Protein AF-A0A8T7AG70-F1 (afdb_monomer)

Secondary structure (DSSP, 8-state):
-EEE-TTSS-EEEPPTTB----TT--HHHHTTT--TTSTTHHHHHHHHHHHHH--S-HHHHHHHHHHHHHHTT--HHHHHHHHHHHHHH-HHHHHHHHHHHHHT---B--GGGSS---TT--HHHHHHHHHHTT-------S--GGGGGGSHHHHHHHHHHHHHHHHTTS-GGG--

Sequence (176 aa):
MRYDIFDSNESVVVPVGFVTDFASAPQALWSFGLSPHGRYSRAAVIHDFLYWAQICTREQADNIMLLAMMESGVNSKEQFLFYRGVDFGGNPSWKENKDDRAKGLPRVVPVQYRYNIPHNATWDEWEQVLVRNNVKDPIFPTTAGYCRLGTDEYVAQKMKDMEEECKMGLNPSFCL

Radius of gyration: 17.27 Å; Cα contacts (8 Å, |Δi|>4): 200; chains: 1; bounding box: 43×30×45 Å

Solvent-accessible surface area (backbone atoms only — not comparable to full-atom values): 10014 Å² total; per-residue (Å²): 83,80,45,68,50,86,88,70,88,33,64,52,72,48,63,79,48,53,68,64,84,60,54,75,65,52,74,73,46,46,78,73,71,55,52,87,83,43,61,44,40,66,18,31,47,53,29,44,45,37,44,51,60,53,32,45,56,70,63,24,29,52,40,44,25,48,53,39,21,54,77,44,58,43,52,62,69,60,49,49,54,51,46,52,44,44,71,76,59,34,64,63,59,42,50,49,32,49,52,40,47,73,72,49,57,49,52,42,49,53,78,94,66,68,82,79,64,61,95,83,60,49,68,73,61,48,43,52,52,39,47,74,69,68,44,62,53,78,91,69,58,79,58,56,80,54,42,67,58,13,35,71,70,44,46,57,49,51,55,51,52,36,47,50,32,22,77,71,61,77,36,64,80,49,59,111

Mean predicted aligned error: 5.31 Å

Nearest PDB structures (foldseek):
  3rqf-assembly1_D  TM=2.937E-01  e=4.996E+00  Homo sapiens
  5gou-assembly1_G  TM=2.042E-01  e=9.812E+00  Homo sapiens

Foldseek 3Di:
DWDDQPPPNDIDDDDAQQDAPLDFPPVVVVVVVDDCPDLLVVLSSQLRRCLLLVQADLLLSLQSSLSSCLVSLPDPVVSVSSSVRCVVPVVVSSVVSVVCVVVQQARGDDPVLPPPAPPPDDPVNSSVVCVVVVHGYDDDDNYGPSSVCSDPVNSVVVLVVLVVCCVVVVDVSSVD

Structure (mmCIF, N/CA/C/O backbone):
data_AF-A0A8T7AG70-F1
#
_entry.id   AF-A0A8T7AG70-F1
#
loop_
_atom_site.group_PDB
_atom_site.id
_atom_site.type_symbol
_atom_site.label_atom_id
_atom_site.label_alt_id
_atom_site.label_comp_id
_atom_site.label_asym_id
_atom_site.label_entity_id
_atom_site.label_seq_id
_atom_site.pdbx_PDB_ins_code
_atom_site.Cartn_x
_atom_site.Cartn_y
_atom_site.Cartn_z
_atom_site.occupancy
_atom_site.B_iso_or_equiv
_atom_site.auth_seq_id
_atom_site.auth_comp_id
_atom_site.auth_asym_id
_atom_site.auth_atom_id
_atom_site.pdbx_PDB_model_num
ATOM 1 N N . MET A 1 1 ? -5.477 -7.742 -7.817 1.00 90.38 1 MET A N 1
ATOM 2 C CA . MET A 1 1 ? -6.259 -8.064 -6.604 1.00 90.38 1 MET A CA 1
ATOM 3 C C . MET A 1 1 ? -7.283 -6.960 -6.398 1.00 90.38 1 MET A C 1
ATOM 5 O O . MET A 1 1 ? -6.899 -5.806 -6.519 1.00 90.38 1 MET A O 1
ATOM 9 N N . ARG A 1 2 ? -8.555 -7.285 -6.142 1.00 94.62 2 ARG A N 1
ATOM 10 C CA . ARG A 1 2 ? -9.587 -6.298 -5.783 1.00 94.62 2 ARG A CA 1
ATOM 11 C C . ARG A 1 2 ? -9.824 -6.351 -4.275 1.00 94.62 2 ARG A C 1
ATOM 13 O O . ARG A 1 2 ? -9.875 -7.447 -3.720 1.00 94.62 2 ARG A O 1
ATOM 20 N N . TYR A 1 3 ? -9.944 -5.186 -3.655 1.00 94.56 3 TYR A N 1
ATOM 21 C CA . TYR A 1 3 ? -10.317 -5.007 -2.258 1.00 94.56 3 TYR A CA 1
ATOM 22 C C . TYR A 1 3 ? -11.466 -4.007 -2.193 1.00 94.56 3 TYR A C 1
ATOM 24 O O . TYR A 1 3 ? -11.280 -2.842 -2.537 1.00 94.56 3 TYR A O 1
ATOM 32 N N . ASP A 1 4 ? -12.645 -4.488 -1.822 1.00 96.19 4 ASP A N 1
ATOM 33 C CA . ASP A 1 4 ? -13.813 -3.659 -1.542 1.00 96.19 4 ASP A CA 1
ATOM 34 C C . ASP A 1 4 ? -13.715 -3.181 -0.090 1.00 96.19 4 ASP A C 1
ATOM 36 O O . ASP A 1 4 ? -13.453 -4.002 0.786 1.00 96.19 4 ASP A O 1
ATOM 40 N N . ILE A 1 5 ? -13.850 -1.873 0.146 1.00 95.12 5 ILE A N 1
ATOM 41 C CA . ILE A 1 5 ? -13.675 -1.286 1.483 1.00 95.12 5 ILE A CA 1
ATOM 42 C C . ILE A 1 5 ? -15.019 -1.329 2.205 1.00 95.12 5 ILE A C 1
ATOM 44 O O . ILE A 1 5 ? -15.901 -0.515 1.900 1.00 95.12 5 ILE A O 1
ATOM 48 N N . PHE A 1 6 ? -15.173 -2.242 3.162 1.00 90.38 6 PHE A N 1
ATOM 49 C CA . PHE A 1 6 ? -16.419 -2.459 3.898 1.00 90.38 6 PHE A CA 1
ATOM 50 C C . PHE A 1 6 ? -17.648 -2.467 2.961 1.00 90.38 6 PHE A C 1
ATOM 52 O O . PHE A 1 6 ? -17.680 -3.131 1.925 1.00 90.38 6 PHE A O 1
ATOM 59 N N . ASP A 1 7 ? -18.671 -1.693 3.311 1.00 90.06 7 ASP A N 1
ATOM 60 C CA . ASP A 1 7 ? -19.931 -1.496 2.605 1.00 90.06 7 ASP A CA 1
ATOM 61 C C . ASP A 1 7 ? -19.960 -0.195 1.775 1.00 90.06 7 ASP A C 1
ATOM 63 O O . ASP A 1 7 ? -21.007 0.227 1.289 1.00 90.06 7 ASP A O 1
ATOM 67 N N . SER A 1 8 ? -18.804 0.446 1.568 1.00 90.56 8 SER A N 1
ATOM 68 C CA . SER A 1 8 ? -18.698 1.798 0.990 1.00 90.56 8 SER A CA 1
ATOM 69 C C . SER A 1 8 ? -18.946 1.901 -0.524 1.00 90.56 8 SER A C 1
ATOM 71 O O . SER A 1 8 ? -18.947 3.009 -1.067 1.00 90.56 8 SER A O 1
ATOM 73 N N . ASN A 1 9 ? -19.134 0.768 -1.212 1.00 93.44 9 ASN A N 1
ATOM 74 C CA . ASN A 1 9 ? -19.178 0.644 -2.677 1.00 93.44 9 ASN A CA 1
ATOM 75 C C . ASN A 1 9 ? -17.918 1.180 -3.400 1.00 93.44 9 ASN A C 1
ATOM 77 O O . ASN A 1 9 ? -17.924 1.379 -4.615 1.00 93.44 9 ASN A O 1
ATOM 81 N N . GLU A 1 10 ? -16.827 1.404 -2.668 1.00 97.06 10 GLU A N 1
ATOM 82 C CA . GLU A 1 10 ? -15.525 1.788 -3.202 1.00 97.06 10 GLU A CA 1
ATOM 83 C C . GLU A 1 10 ? -14.576 0.589 -3.167 1.00 97.06 10 GLU A C 1
ATOM 85 O O . GLU A 1 10 ? -14.651 -0.266 -2.281 1.00 97.06 10 GLU A O 1
ATOM 90 N N . SER A 1 11 ? -13.646 0.531 -4.122 1.00 96.94 11 SER A N 1
ATOM 91 C CA . SER A 1 11 ? -12.684 -0.569 -4.185 1.00 96.94 11 SER A CA 1
ATOM 92 C C . SER A 1 11 ? -11.306 -0.118 -4.648 1.00 96.94 11 SER A C 1
ATOM 94 O O . SER A 1 11 ? -11.185 0.685 -5.577 1.00 96.94 11 SER A O 1
ATOM 96 N N . VAL A 1 12 ? -10.266 -0.684 -4.037 1.00 97.19 12 VAL A N 1
ATOM 97 C CA . VAL A 1 12 ? -8.888 -0.584 -4.518 1.00 97.19 12 VAL A CA 1
ATOM 98 C C . VAL A 1 12 ? -8.608 -1.773 -5.432 1.00 97.19 12 VAL A C 1
ATOM 100 O O . VAL A 1 12 ? -8.783 -2.935 -5.053 1.00 97.19 12 VAL A O 1
ATOM 103 N N . VAL A 1 13 ? -8.148 -1.491 -6.652 1.00 96.69 13 VAL A N 1
ATOM 104 C CA . VAL A 1 13 ? -7.781 -2.518 -7.632 1.00 96.69 13 VAL A CA 1
ATOM 105 C C . VAL A 1 13 ? -6.278 -2.478 -7.866 1.00 96.69 13 VAL A C 1
ATOM 107 O O . VAL A 1 13 ? -5.769 -1.641 -8.605 1.00 96.69 13 VAL A O 1
ATOM 110 N N . VAL A 1 14 ? -5.572 -3.431 -7.263 1.00 96.19 14 VAL A N 1
ATOM 111 C CA . VAL A 1 14 ? -4.138 -3.636 -7.481 1.00 96.19 14 VAL A CA 1
ATOM 112 C C . VAL A 1 14 ? -3.936 -4.364 -8.818 1.00 96.19 14 VAL A C 1
ATOM 114 O O . VAL A 1 14 ? -4.492 -5.464 -8.989 1.00 96.19 14 VAL A O 1
ATOM 117 N N . PRO A 1 15 ? -3.153 -3.813 -9.766 1.00 96.50 15 PRO A N 1
ATOM 118 C CA . PRO A 1 15 ? -2.892 -4.444 -11.056 1.00 96.50 15 PRO A CA 1
ATOM 119 C C . PRO A 1 15 ? -2.296 -5.845 -10.914 1.00 96.50 15 PRO A C 1
ATOM 121 O O . PRO A 1 15 ? -1.454 -6.109 -10.056 1.00 96.50 15 PRO A O 1
ATOM 124 N N . VAL A 1 16 ? -2.698 -6.769 -11.788 1.00 93.94 16 VAL A N 1
ATOM 125 C CA . VAL A 1 16 ? -2.035 -8.078 -11.857 1.00 93.94 16 VAL A CA 1
ATOM 126 C C . VAL A 1 16 ? -0.598 -7.876 -12.332 1.00 93.94 16 VAL A C 1
ATOM 128 O O . VAL A 1 16 ? -0.374 -7.201 -13.335 1.00 93.94 16 VAL A O 1
ATOM 131 N N . GLY A 1 17 ? 0.356 -8.502 -11.641 1.00 93.50 17 GLY A N 1
ATOM 132 C CA . GLY A 1 17 ? 1.786 -8.333 -11.900 1.00 93.50 17 GLY A CA 1
ATOM 133 C C . GLY A 1 17 ? 2.414 -7.149 -11.167 1.00 93.50 17 GLY A C 1
ATOM 134 O O . GLY A 1 17 ? 3.599 -6.915 -11.369 1.00 93.50 17 GLY A O 1
ATOM 135 N N . PHE A 1 18 ? 1.654 -6.422 -10.338 1.00 95.00 18 PHE A N 1
ATOM 136 C CA . PHE A 1 18 ? 2.230 -5.470 -9.392 1.00 95.00 18 PHE A CA 1
ATOM 137 C C . PHE A 1 18 ? 3.208 -6.189 -8.457 1.00 95.00 18 PHE A C 1
ATOM 139 O O . PHE A 1 18 ? 2.861 -7.208 -7.853 1.00 95.00 18 PHE A O 1
ATOM 146 N N . VAL A 1 19 ? 4.424 -5.664 -8.374 1.00 91.38 19 VAL A N 1
ATOM 147 C CA . VAL A 1 19 ? 5.480 -6.179 -7.513 1.00 91.38 19 VAL A CA 1
ATOM 148 C C . VAL A 1 19 ? 5.373 -5.490 -6.169 1.00 91.38 19 VAL A C 1
ATOM 150 O O . VAL A 1 19 ? 5.571 -4.288 -6.033 1.00 91.38 19 VAL A O 1
ATOM 153 N N . THR A 1 20 ? 5.029 -6.289 -5.179 1.00 87.06 20 THR A N 1
ATOM 154 C CA . THR A 1 20 ? 5.019 -5.922 -3.771 1.00 87.06 20 THR A CA 1
ATOM 155 C C . THR A 1 20 ? 6.325 -6.419 -3.167 1.00 87.06 20 THR A C 1
ATOM 157 O O . THR A 1 20 ? 6.781 -7.525 -3.462 1.00 87.06 20 THR A O 1
ATOM 160 N N . ASP A 1 21 ? 6.943 -5.595 -2.342 1.00 73.00 21 ASP A N 1
ATOM 161 C CA . ASP A 1 21 ? 8.012 -5.993 -1.430 1.00 73.00 21 ASP A CA 1
ATOM 162 C C . ASP A 1 21 ? 7.439 -6.546 -0.111 1.00 73.00 21 ASP A C 1
ATOM 164 O O . ASP A 1 21 ? 8.195 -6.862 0.806 1.00 73.00 21 ASP A O 1
ATOM 168 N N . PHE A 1 22 ? 6.104 -6.703 -0.041 1.00 62.41 22 PHE A N 1
ATOM 169 C CA . PHE A 1 22 ? 5.314 -6.921 1.172 1.00 62.41 22 PHE A CA 1
ATOM 170 C C . PHE A 1 22 ? 5.729 -5.925 2.248 1.00 62.41 22 PHE A C 1
ATOM 172 O O . PHE A 1 22 ? 6.052 -6.322 3.374 1.00 62.41 22 PHE A O 1
ATOM 179 N N . ALA A 1 23 ? 5.786 -4.657 1.824 1.00 48.28 23 ALA A N 1
ATOM 180 C CA . ALA A 1 23 ? 6.615 -3.617 2.391 1.00 48.28 23 ALA A CA 1
ATOM 181 C C . ALA A 1 23 ? 6.595 -3.624 3.914 1.00 48.28 23 ALA A C 1
ATOM 183 O O . ALA A 1 23 ? 5.555 -3.741 4.561 1.00 48.28 23 ALA A O 1
ATOM 184 N N . SER A 1 24 ? 7.762 -3.372 4.493 1.00 47.94 24 SER A N 1
ATOM 185 C CA . SER A 1 24 ? 7.802 -2.541 5.694 1.00 47.94 24 SER A CA 1
ATOM 186 C C . SER A 1 24 ? 7.007 -3.039 6.904 1.00 47.94 24 SER A C 1
ATOM 188 O O . SER A 1 24 ? 6.649 -2.235 7.759 1.00 47.94 24 SER A O 1
ATOM 190 N N . ALA A 1 25 ? 6.805 -4.347 7.080 1.00 49.25 25 ALA A N 1
ATOM 191 C CA . ALA A 1 25 ? 6.942 -4.860 8.435 1.00 49.25 25 ALA A CA 1
ATOM 192 C C . ALA A 1 25 ? 8.412 -4.590 8.782 1.00 49.25 25 ALA A C 1
ATOM 194 O O . ALA A 1 25 ? 9.275 -5.164 8.109 1.00 49.25 25 ALA A O 1
ATOM 195 N N . PRO A 1 26 ? 8.756 -3.724 9.759 1.00 50.16 26 PRO A N 1
ATOM 196 C CA . PRO A 1 26 ? 10.113 -3.715 10.282 1.00 50.16 26 PRO A CA 1
ATOM 197 C C . PRO A 1 26 ? 10.521 -5.177 10.469 1.00 50.16 26 PRO A C 1
ATOM 199 O O . PRO A 1 26 ? 9.738 -5.933 11.036 1.00 50.16 26 PRO A O 1
ATOM 202 N N . GLN A 1 27 ? 11.695 -5.621 10.018 1.00 52.62 27 GLN A N 1
ATOM 203 C CA . GLN A 1 27 ? 12.158 -6.981 10.349 1.00 52.62 27 GLN A CA 1
ATOM 204 C C . GLN A 1 27 ? 12.077 -7.241 11.868 1.00 52.62 27 GLN A C 1
ATOM 206 O O . GLN A 1 27 ? 11.880 -8.369 12.309 1.00 52.62 27 GLN A O 1
ATOM 211 N N . ALA A 1 28 ? 12.125 -6.173 12.674 1.00 46.81 28 ALA A N 1
ATOM 212 C CA . ALA A 1 28 ? 11.808 -6.191 14.095 1.00 46.81 28 ALA A CA 1
ATOM 213 C C . ALA A 1 28 ? 10.397 -6.733 14.427 1.00 46.81 28 ALA A C 1
ATOM 215 O O . ALA A 1 28 ? 10.248 -7.435 15.419 1.00 46.81 28 ALA A O 1
ATOM 216 N N . LEU A 1 29 ? 9.369 -6.488 13.613 1.00 51.66 29 LEU A N 1
ATOM 217 C CA . LEU A 1 29 ? 8.028 -7.061 13.770 1.00 51.66 29 LEU A CA 1
ATOM 218 C C . LEU A 1 29 ? 7.970 -8.571 13.483 1.00 51.66 29 LEU A C 1
ATOM 220 O O . LEU A 1 29 ? 7.143 -9.254 14.086 1.00 51.66 29 LEU A O 1
ATOM 224 N N . TRP A 1 30 ? 8.890 -9.133 12.687 1.00 56.59 30 TRP A N 1
ATOM 225 C CA . TRP A 1 30 ? 8.993 -10.596 12.528 1.00 56.59 30 TRP A CA 1
ATOM 226 C C . TRP A 1 30 ? 9.345 -11.285 13.854 1.00 56.59 30 TRP A C 1
ATOM 228 O O . TRP A 1 30 ? 8.883 -12.395 14.113 1.00 56.59 30 TRP A O 1
ATOM 238 N N . SER A 1 31 ? 10.084 -10.600 14.740 1.00 45.56 31 SER A N 1
ATOM 239 C CA . SER A 1 31 ? 10.406 -11.107 16.083 1.00 45.56 31 SER A CA 1
ATOM 240 C C . SER A 1 31 ? 9.194 -11.200 17.024 1.00 45.56 31 SER A C 1
ATOM 242 O O . SER A 1 31 ? 9.266 -11.887 18.040 1.00 45.56 31 SER A O 1
ATOM 244 N N . PHE A 1 32 ? 8.059 -10.590 16.657 1.00 50.81 32 PHE A N 1
ATOM 245 C CA . PHE A 1 32 ? 6.782 -10.685 17.375 1.00 50.81 32 PHE A CA 1
ATOM 246 C C . PHE A 1 32 ? 5.817 -11.727 16.774 1.00 50.81 32 PHE A C 1
ATOM 248 O O . PHE A 1 32 ? 4.656 -11.783 17.171 1.00 50.81 32 PHE A O 1
ATOM 255 N N . GLY A 1 33 ? 6.275 -12.573 15.840 1.00 48.25 33 GLY A N 1
ATOM 256 C CA . GLY A 1 33 ? 5.464 -13.650 15.250 1.00 48.25 33 GLY A CA 1
ATOM 257 C C . GLY A 1 33 ? 4.609 -13.231 14.049 1.00 48.25 33 GLY A C 1
ATOM 258 O O . GLY A 1 33 ? 3.808 -14.026 13.555 1.00 48.25 33 GLY A O 1
ATOM 259 N N . LEU A 1 34 ? 4.801 -12.011 13.543 1.00 55.78 34 LEU A N 1
ATOM 260 C CA . LEU A 1 34 ? 4.139 -11.495 12.347 1.00 55.78 34 LEU A CA 1
ATOM 261 C C . LEU A 1 34 ? 4.807 -12.071 11.090 1.00 55.78 34 LEU A C 1
ATOM 263 O O . LEU A 1 34 ? 5.773 -11.523 10.564 1.00 55.78 34 LEU A O 1
ATOM 267 N N . SER A 1 35 ? 4.318 -13.233 10.654 1.00 53.16 35 SER A N 1
ATOM 268 C CA . SER A 1 35 ? 4.752 -13.894 9.419 1.00 53.16 35 SER A CA 1
ATOM 269 C C . SER A 1 35 ? 4.233 -13.152 8.178 1.00 53.16 35 SER A C 1
ATOM 271 O O . SER A 1 35 ? 3.056 -12.782 8.173 1.00 53.16 35 SER A O 1
ATOM 273 N N . PRO A 1 36 ? 5.017 -13.043 7.083 1.00 52.12 36 PRO A N 1
ATOM 274 C CA . PRO A 1 36 ? 4.591 -12.438 5.809 1.00 52.12 36 PRO A CA 1
ATOM 275 C C . PRO A 1 36 ? 3.343 -13.083 5.172 1.00 52.12 36 PRO A C 1
ATOM 277 O O . PRO A 1 36 ? 2.768 -12.538 4.234 1.00 52.12 36 PRO A O 1
ATOM 280 N N . HIS A 1 37 ? 2.883 -14.222 5.697 1.00 58.09 37 HIS A N 1
ATOM 281 C CA . HIS A 1 37 ? 1.657 -14.910 5.280 1.00 58.09 37 HIS A CA 1
ATOM 282 C C . HIS A 1 37 ? 0.477 -14.721 6.251 1.00 58.09 37 HIS A C 1
ATOM 284 O O . HIS A 1 37 ? -0.496 -15.473 6.205 1.00 58.09 37 HIS A O 1
ATOM 290 N N . GLY A 1 38 ? 0.555 -13.738 7.150 1.00 68.38 38 GLY A N 1
ATOM 291 C CA . GLY A 1 38 ? -0.508 -13.416 8.096 1.00 68.38 38 GLY A CA 1
ATOM 292 C C . GLY A 1 38 ? -1.751 -12.804 7.441 1.00 68.38 38 GLY A C 1
ATOM 293 O O . GLY A 1 38 ? -1.770 -12.452 6.257 1.00 68.38 38 GLY A O 1
ATOM 294 N N . ARG A 1 39 ? -2.800 -12.615 8.252 1.00 80.62 39 ARG A N 1
ATOM 295 C CA . ARG A 1 39 ? -4.067 -11.977 7.842 1.00 80.62 39 ARG A CA 1
ATOM 296 C C . ARG A 1 39 ? -3.876 -10.559 7.278 1.00 80.62 39 ARG A C 1
ATOM 298 O O . ARG A 1 39 ? -4.695 -10.107 6.490 1.00 80.62 39 ARG A O 1
ATOM 305 N N . TYR A 1 40 ? -2.769 -9.896 7.614 1.00 82.81 40 TYR A N 1
ATOM 306 C CA . TYR A 1 40 ? -2.415 -8.559 7.131 1.00 82.81 40 TYR A CA 1
ATOM 307 C C . TYR A 1 40 ? -1.822 -8.533 5.711 1.00 82.81 40 TYR A C 1
ATOM 309 O O . TYR A 1 40 ? -1.701 -7.459 5.130 1.00 82.81 40 TYR A O 1
ATOM 317 N N . SER A 1 41 ? -1.450 -9.679 5.127 1.00 84.81 41 SER A N 1
ATOM 318 C CA . SER A 1 41 ? -0.769 -9.737 3.818 1.00 84.81 41 SER A CA 1
ATOM 319 C C . SER A 1 41 ? -1.543 -9.020 2.708 1.00 84.81 41 SER A C 1
ATOM 321 O O . SER A 1 41 ? -0.957 -8.300 1.904 1.00 84.81 41 SER A O 1
ATOM 323 N N . ARG A 1 42 ? -2.877 -9.141 2.702 1.00 88.19 42 ARG A N 1
ATOM 324 C CA . ARG A 1 42 ? -3.745 -8.393 1.783 1.00 88.19 42 ARG A CA 1
ATOM 325 C C . ARG A 1 42 ? -3.611 -6.879 1.984 1.00 88.19 42 ARG A C 1
ATOM 327 O O . ARG A 1 42 ? -3.486 -6.162 0.996 1.00 88.19 42 ARG A O 1
ATOM 334 N N . ALA A 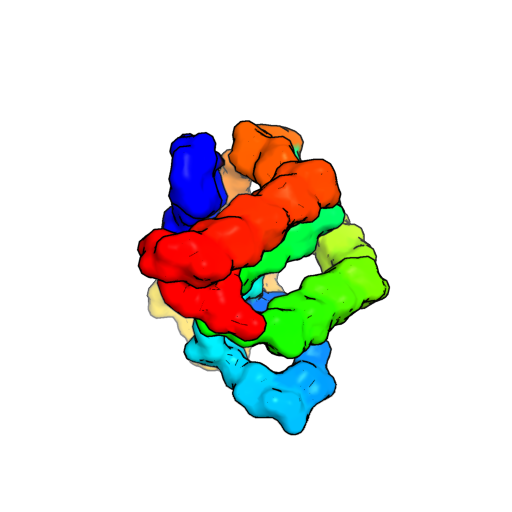1 43 ? -3.629 -6.416 3.235 1.00 91.81 43 ALA A N 1
ATOM 335 C CA . ALA A 1 43 ? -3.494 -5.004 3.591 1.00 91.81 43 ALA A CA 1
ATOM 336 C C . ALA A 1 43 ? -2.132 -4.435 3.166 1.00 91.81 43 ALA A C 1
ATOM 338 O O . ALA A 1 43 ? -2.092 -3.350 2.597 1.00 91.81 43 ALA A O 1
ATOM 339 N N . ALA A 1 44 ? -1.048 -5.197 3.347 1.00 90.25 44 ALA A N 1
ATOM 340 C CA . ALA A 1 44 ? 0.287 -4.810 2.886 1.00 90.25 44 ALA A CA 1
ATOM 341 C C . ALA A 1 44 ? 0.330 -4.614 1.360 1.00 90.25 44 ALA A C 1
ATOM 343 O O . ALA A 1 44 ? 0.736 -3.567 0.883 1.00 90.25 44 ALA A O 1
ATOM 344 N N . VAL A 1 45 ? -0.212 -5.553 0.572 1.00 91.88 45 VAL A N 1
ATOM 345 C CA . VAL A 1 45 ? -0.248 -5.406 -0.900 1.00 91.88 45 VAL A CA 1
ATOM 346 C C . VAL A 1 45 ? -1.042 -4.168 -1.346 1.00 91.88 45 VAL A C 1
ATOM 348 O O . VAL A 1 45 ? -0.686 -3.529 -2.337 1.00 91.88 45 VAL A O 1
ATOM 351 N N . ILE A 1 46 ? -2.130 -3.833 -0.644 1.00 94.56 46 ILE A N 1
ATOM 352 C CA . ILE A 1 46 ? -2.913 -2.613 -0.905 1.00 94.56 46 ILE A CA 1
ATOM 353 C C . ILE A 1 46 ? -2.083 -1.368 -0.578 1.00 94.56 46 ILE A C 1
ATOM 355 O O . ILE A 1 46 ? -2.057 -0.436 -1.379 1.00 94.56 46 ILE A O 1
ATOM 359 N N . HIS A 1 47 ? -1.408 -1.364 0.571 1.00 94.50 47 HIS A N 1
ATOM 360 C CA . HIS A 1 47 ? -0.557 -0.270 1.034 1.00 94.50 47 HIS A CA 1
ATOM 361 C C . HIS A 1 47 ? 0.586 0.014 0.058 1.00 94.50 47 HIS A C 1
ATOM 363 O O . HIS A 1 47 ? 0.664 1.132 -0.449 1.00 94.50 47 HIS A O 1
ATOM 369 N N . ASP A 1 48 ? 1.363 -1.008 -0.313 1.00 93.81 48 ASP A N 1
ATOM 370 C CA . ASP A 1 48 ? 2.465 -0.915 -1.280 1.00 93.81 48 ASP A CA 1
ATOM 371 C C . ASP A 1 48 ? 1.988 -0.310 -2.600 1.00 93.81 48 ASP A C 1
ATOM 373 O O . ASP A 1 48 ? 2.636 0.561 -3.183 1.00 93.81 48 ASP A O 1
ATOM 377 N N . PHE A 1 49 ? 0.818 -0.750 -3.074 1.00 96.38 49 PHE A N 1
ATOM 378 C CA . PHE A 1 49 ? 0.227 -0.219 -4.293 1.00 96.38 49 PHE A CA 1
ATOM 379 C C . PHE A 1 49 ? -0.153 1.256 -4.157 1.00 96.38 49 PHE A C 1
ATOM 381 O O . PHE A 1 49 ? 0.138 2.037 -5.062 1.00 96.38 49 PHE A O 1
ATOM 388 N N . LEU A 1 50 ? -0.785 1.663 -3.055 1.00 96.69 50 LEU A N 1
ATOM 389 C CA . LEU A 1 50 ? -1.156 3.063 -2.830 1.00 96.69 50 LEU A CA 1
ATOM 390 C C . LEU A 1 50 ? 0.079 3.960 -2.665 1.00 96.69 50 LEU A C 1
ATOM 392 O O . LEU A 1 50 ? 0.094 5.072 -3.199 1.00 96.69 50 LEU A O 1
ATOM 396 N N . TYR A 1 51 ? 1.121 3.451 -2.006 1.00 95.69 51 TYR A N 1
ATOM 397 C CA . TYR A 1 51 ? 2.430 4.088 -1.871 1.00 95.69 51 TYR A CA 1
ATOM 398 C C . TYR A 1 51 ? 3.125 4.273 -3.214 1.00 95.69 51 TYR A C 1
ATOM 400 O O . TYR A 1 51 ? 3.659 5.345 -3.494 1.00 95.69 51 TYR A O 1
ATOM 408 N N . TRP A 1 52 ? 3.087 3.259 -4.072 1.00 96.38 52 TRP A N 1
ATOM 409 C CA . TRP A 1 52 ? 3.644 3.346 -5.414 1.00 96.38 52 TRP A CA 1
ATOM 410 C C . TRP A 1 52 ? 2.840 4.292 -6.318 1.00 96.38 52 TRP A C 1
ATOM 412 O O . TRP A 1 52 ? 3.383 5.188 -6.968 1.00 96.38 52 TRP A O 1
ATOM 422 N N . ALA A 1 53 ? 1.520 4.106 -6.363 1.00 96.62 53 ALA A N 1
ATOM 423 C CA . ALA A 1 53 ? 0.654 4.790 -7.313 1.00 96.62 53 ALA A CA 1
ATOM 424 C C . ALA A 1 53 ? 0.427 6.269 -6.964 1.00 96.62 53 ALA A C 1
ATOM 426 O O . ALA A 1 53 ? 0.149 7.060 -7.870 1.00 96.62 53 ALA A O 1
ATOM 427 N N . GLN A 1 54 ? 0.579 6.649 -5.686 1.00 96.44 54 GLN A N 1
ATOM 428 C CA . GLN A 1 54 ? 0.444 8.027 -5.189 1.00 96.44 54 GLN A CA 1
ATOM 429 C C . GLN A 1 54 ? -0.927 8.644 -5.542 1.00 96.44 54 GLN A C 1
ATOM 431 O O . GLN A 1 54 ? -1.026 9.820 -5.886 1.00 96.44 54 GLN A O 1
ATOM 436 N N . ILE A 1 55 ? -1.981 7.815 -5.513 1.00 96.31 55 ILE A N 1
ATOM 437 C CA . ILE A 1 55 ? -3.366 8.199 -5.853 1.00 96.31 55 ILE A CA 1
ATOM 438 C C . ILE A 1 55 ? -4.026 8.949 -4.685 1.00 96.31 55 ILE A C 1
ATOM 440 O O . ILE A 1 55 ? -4.816 9.868 -4.894 1.00 96.31 55 ILE A O 1
ATOM 444 N N . CYS A 1 56 ? -3.704 8.541 -3.458 1.00 97.25 56 CYS A N 1
ATOM 445 C CA . CYS A 1 56 ? -4.130 9.187 -2.220 1.00 97.25 56 CYS A CA 1
ATOM 446 C C . CYS A 1 56 ? -2.933 9.873 -1.547 1.00 97.25 56 CYS A C 1
ATOM 448 O O . CYS A 1 56 ? -1.799 9.747 -2.010 1.00 97.25 56 CYS A O 1
ATOM 450 N N . THR A 1 57 ? -3.161 10.582 -0.442 1.00 97.56 57 THR A N 1
ATOM 451 C CA . THR A 1 57 ? -2.061 11.000 0.438 1.00 97.56 57 THR A CA 1
ATOM 452 C C . THR A 1 57 ? -1.447 9.790 1.151 1.00 97.56 57 THR A C 1
ATOM 454 O O . THR A 1 57 ? -2.060 8.724 1.230 1.00 97.56 57 THR A O 1
ATOM 457 N N . ARG A 1 58 ? -0.237 9.961 1.698 1.00 96.69 58 ARG A N 1
ATOM 458 C CA . ARG A 1 5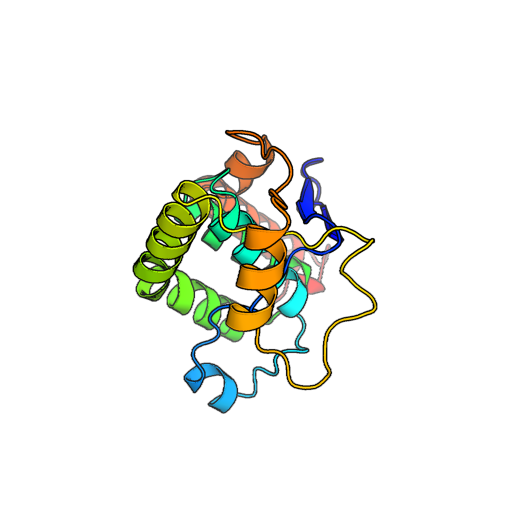8 ? 0.430 8.932 2.512 1.00 96.69 58 ARG A CA 1
ATOM 459 C C . ARG A 1 58 ? -0.449 8.480 3.677 1.00 96.69 58 ARG A C 1
ATOM 461 O O . ARG A 1 58 ? -0.712 7.299 3.829 1.00 96.69 58 ARG A O 1
ATOM 468 N N . GLU A 1 59 ? -0.955 9.447 4.430 1.00 96.94 59 GLU A N 1
ATOM 469 C CA . GLU A 1 59 ? -1.854 9.232 5.564 1.00 96.94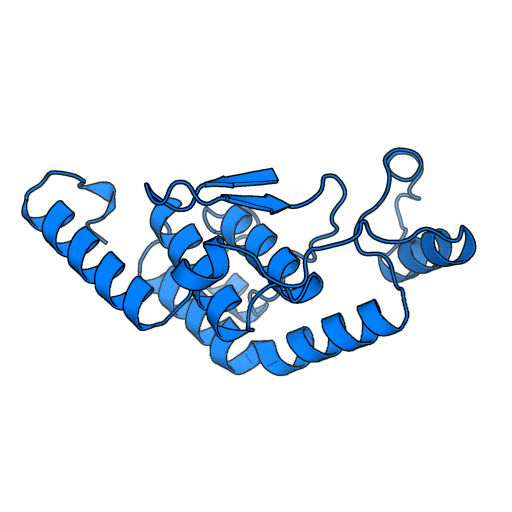 59 GLU A CA 1
ATOM 470 C C . GLU A 1 59 ? -3.124 8.479 5.153 1.00 96.94 59 GLU A C 1
ATOM 472 O O . GLU A 1 59 ? -3.501 7.505 5.794 1.00 96.94 59 GLU A O 1
ATOM 477 N N . GLN A 1 60 ? -3.727 8.837 4.015 1.00 98.00 60 GLN A N 1
ATOM 478 C CA . GLN A 1 60 ? -4.866 8.092 3.480 1.00 98.00 60 GLN A CA 1
ATOM 479 C C . GLN A 1 60 ? -4.511 6.646 3.126 1.00 98.00 60 GLN A C 1
ATOM 481 O O . GLN A 1 60 ? -5.324 5.752 3.347 1.00 98.00 60 GLN A O 1
ATOM 486 N N . ALA A 1 61 ? -3.319 6.396 2.583 1.00 96.94 61 ALA A N 1
ATOM 487 C CA . ALA A 1 61 ? -2.856 5.041 2.301 1.00 96.94 61 ALA A CA 1
ATOM 488 C C . ALA A 1 61 ? -2.626 4.228 3.590 1.00 96.94 61 ALA A C 1
ATOM 490 O O . ALA A 1 61 ? -3.059 3.076 3.661 1.00 96.94 61 ALA A O 1
ATOM 491 N N . ASP A 1 62 ? -2.021 4.836 4.614 1.00 96.12 62 ASP A N 1
ATOM 492 C CA . ASP A 1 62 ? -1.803 4.234 5.939 1.00 96.12 62 ASP A CA 1
ATOM 493 C C . ASP A 1 62 ? -3.141 3.899 6.629 1.00 96.12 62 ASP A C 1
ATOM 495 O O . ASP A 1 62 ? -3.336 2.799 7.152 1.00 96.12 62 ASP A O 1
ATOM 499 N N . ASN A 1 63 ? -4.115 4.804 6.540 1.00 97.31 63 ASN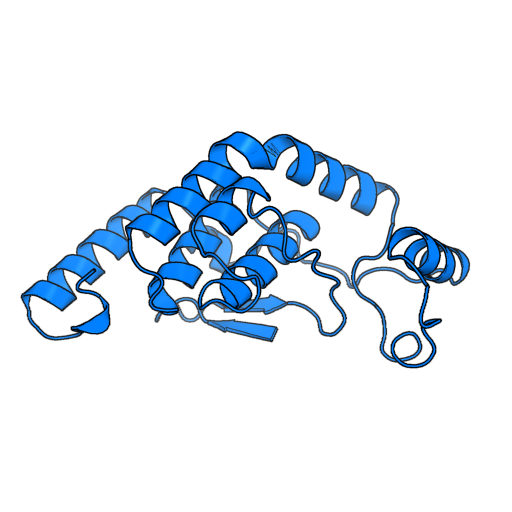 A N 1
ATOM 500 C CA . ASN A 1 63 ? -5.470 4.608 7.053 1.00 97.31 63 ASN A CA 1
ATOM 501 C C . ASN A 1 63 ? -6.242 3.518 6.294 1.00 97.31 63 ASN A C 1
ATOM 503 O O . ASN A 1 63 ? -6.900 2.678 6.908 1.00 97.31 63 ASN A O 1
ATOM 507 N N . ILE A 1 64 ? -6.129 3.455 4.963 1.00 97.25 64 ILE A N 1
ATOM 508 C CA . ILE A 1 64 ? -6.745 2.376 4.172 1.00 97.25 64 ILE A CA 1
ATOM 509 C C . ILE A 1 64 ? -6.121 1.013 4.515 1.00 97.25 64 ILE A C 1
ATOM 511 O O . ILE A 1 64 ? -6.836 0.008 4.547 1.00 97.25 64 ILE A O 1
ATOM 515 N N . MET A 1 65 ? -4.819 0.960 4.819 1.00 95.06 65 MET A N 1
ATOM 516 C CA . MET A 1 65 ? -4.175 -0.256 5.326 1.00 95.06 65 MET A CA 1
ATOM 517 C C . MET A 1 65 ? -4.783 -0.691 6.664 1.00 95.06 65 MET A C 1
ATOM 519 O O . MET A 1 65 ? -5.071 -1.877 6.841 1.00 95.06 65 MET A O 1
ATOM 523 N N . LEU A 1 66 ? -5.021 0.246 7.587 1.00 94.88 66 LEU A N 1
ATOM 524 C CA . LEU A 1 66 ? -5.671 -0.040 8.868 1.00 94.88 66 LEU A CA 1
ATOM 525 C C . LEU A 1 66 ? -7.079 -0.620 8.677 1.00 94.88 66 LEU A C 1
ATOM 527 O O . LEU A 1 66 ? -7.378 -1.674 9.240 1.00 94.88 66 LEU A O 1
ATOM 531 N N . LEU A 1 67 ? -7.896 -0.005 7.816 1.00 96.06 67 LEU A N 1
ATOM 532 C CA . LEU A 1 67 ? -9.222 -0.521 7.449 1.00 96.06 67 LEU A CA 1
ATOM 533 C C . LEU A 1 67 ? -9.136 -1.952 6.886 1.00 96.06 67 LEU A C 1
ATOM 535 O O . LEU A 1 67 ? -9.866 -2.839 7.322 1.00 96.06 67 LEU A O 1
ATOM 539 N N . ALA A 1 68 ? -8.175 -2.217 5.995 1.00 94.44 68 ALA A N 1
ATOM 540 C CA . ALA A 1 68 ? -7.984 -3.548 5.418 1.00 94.44 68 ALA A CA 1
ATOM 541 C C . ALA A 1 68 ? -7.559 -4.598 6.455 1.00 94.44 68 ALA A C 1
ATOM 543 O O . ALA A 1 68 ? -7.955 -5.764 6.358 1.00 94.44 68 ALA A O 1
ATOM 544 N N . MET A 1 69 ? -6.763 -4.211 7.457 1.00 91.75 69 MET A N 1
ATOM 545 C CA . MET A 1 69 ? -6.398 -5.095 8.567 1.00 91.75 69 MET A CA 1
ATOM 546 C C . MET A 1 69 ? -7.596 -5.397 9.475 1.00 91.75 69 MET A C 1
ATOM 548 O O . MET A 1 69 ? -7.761 -6.552 9.877 1.00 91.75 69 MET A O 1
ATOM 552 N N . MET A 1 70 ? -8.440 -4.398 9.754 1.00 91.62 70 MET A N 1
ATOM 553 C CA . MET A 1 70 ? -9.686 -4.564 10.511 1.00 91.62 70 MET A CA 1
ATOM 554 C C . MET A 1 70 ? -10.615 -5.578 9.835 1.00 91.62 70 MET A C 1
ATOM 556 O O . MET A 1 70 ? -11.007 -6.561 10.463 1.00 91.62 70 MET A O 1
ATOM 560 N N . GLU A 1 71 ? -10.885 -5.416 8.537 1.00 90.62 71 GLU A N 1
ATOM 561 C CA . GLU A 1 71 ? -11.727 -6.348 7.768 1.00 90.62 71 GLU A CA 1
ATOM 562 C C . GLU A 1 71 ? -11.120 -7.748 7.646 1.00 90.62 71 GLU A C 1
ATOM 564 O O . GLU A 1 71 ? -11.830 -8.750 7.562 1.00 90.62 71 GLU A O 1
ATOM 569 N N . SER A 1 72 ? -9.790 -7.838 7.668 1.00 87.94 72 SER A N 1
ATOM 570 C CA . SER A 1 72 ? -9.083 -9.120 7.638 1.00 87.94 72 SER A CA 1
ATOM 571 C C . SER A 1 72 ? -9.030 -9.808 9.009 1.00 87.94 72 SER A C 1
ATOM 573 O O . SER A 1 72 ? -8.451 -10.892 9.122 1.00 87.94 72 SER A O 1
ATOM 575 N N . GLY A 1 73 ? -9.611 -9.210 10.058 1.00 86.75 73 GLY A N 1
ATOM 576 C CA . GLY A 1 73 ? -9.634 -9.769 11.410 1.00 86.75 73 GLY A CA 1
ATOM 577 C C . GLY A 1 73 ? -8.236 -9.919 12.017 1.00 86.75 73 GLY A C 1
ATOM 578 O O . GLY A 1 73 ? -7.960 -10.909 12.704 1.00 86.75 73 GLY A O 1
ATOM 579 N N . VAL A 1 74 ? -7.330 -8.993 11.691 1.00 86.19 74 VAL A N 1
ATOM 580 C CA . VAL A 1 74 ? -6.048 -8.806 12.391 1.00 86.19 74 VAL A CA 1
ATOM 581 C C . VAL A 1 74 ? -6.366 -8.281 13.792 1.00 86.19 74 VAL A C 1
ATOM 583 O O . VAL A 1 74 ? -7.274 -7.471 13.932 1.00 86.19 74 VAL A O 1
ATOM 586 N N . ASN A 1 75 ? -5.677 -8.720 14.846 1.00 86.25 75 ASN A N 1
ATOM 587 C CA . ASN A 1 75 ? -6.027 -8.253 16.196 1.00 86.25 75 ASN A CA 1
ATOM 588 C C . ASN A 1 75 ? -5.555 -6.804 16.447 1.00 86.25 75 ASN A C 1
ATOM 590 O O . ASN A 1 75 ? -4.586 -6.353 15.834 1.00 86.25 75 ASN A O 1
ATOM 594 N N . SER A 1 76 ? -6.190 -6.084 17.380 1.00 86.06 76 SER A N 1
ATOM 595 C CA . SER A 1 76 ? -5.902 -4.659 17.647 1.00 86.06 76 SER A CA 1
ATOM 596 C C . SER A 1 76 ? -4.437 -4.344 17.943 1.00 86.06 76 SER A C 1
ATOM 598 O O . SER A 1 76 ? -3.947 -3.280 17.568 1.00 86.06 76 SER A O 1
ATOM 600 N N . LYS A 1 77 ? -3.711 -5.251 18.613 1.00 84.69 77 LYS A N 1
ATOM 601 C CA . LYS A 1 77 ? -2.294 -5.024 18.939 1.00 84.69 77 LYS A CA 1
ATOM 602 C C . LYS A 1 77 ? -1.441 -5.037 17.677 1.00 84.69 77 LYS A C 1
ATOM 604 O O . LYS A 1 77 ? -0.603 -4.159 17.503 1.00 84.69 77 LYS A O 1
ATOM 609 N N . GLU A 1 78 ? -1.669 -6.009 16.799 1.00 84.25 78 GLU A N 1
ATOM 610 C CA . GLU A 1 78 ? -0.983 -6.097 15.510 1.00 84.25 78 GLU A CA 1
ATOM 611 C C . GLU A 1 78 ? -1.336 -4.904 14.618 1.00 84.25 78 GLU A C 1
ATOM 613 O O . GLU A 1 78 ? -0.427 -4.253 14.107 1.00 84.25 78 GLU A O 1
ATOM 618 N N . GLN A 1 79 ? -2.627 -4.559 14.504 1.00 88.19 79 GLN A N 1
ATOM 619 C CA . GLN A 1 79 ? -3.085 -3.383 13.752 1.00 88.19 79 GLN A CA 1
ATOM 620 C C . GLN A 1 79 ? -2.354 -2.110 14.199 1.00 88.19 79 GLN A C 1
ATOM 622 O O . GLN A 1 79 ? -1.811 -1.380 13.371 1.00 88.19 79 GLN A O 1
ATOM 627 N N . PHE A 1 80 ? -2.291 -1.876 15.514 1.00 88.00 80 PHE A N 1
ATOM 628 C CA . PHE A 1 80 ? -1.606 -0.724 16.093 1.00 88.00 80 PHE A CA 1
ATOM 629 C C . PHE A 1 80 ? -0.106 -0.719 15.779 1.00 88.00 80 PHE A C 1
ATOM 631 O O . PHE A 1 80 ? 0.435 0.319 15.401 1.00 88.00 80 PHE A O 1
ATOM 638 N N . LEU A 1 81 ? 0.573 -1.864 15.913 1.00 86.69 81 LEU A N 1
ATOM 639 C CA . LEU A 1 81 ? 2.006 -1.971 15.624 1.00 86.69 81 LEU A CA 1
ATOM 640 C C . LEU A 1 81 ? 2.317 -1.674 14.153 1.00 86.69 81 LEU A C 1
ATOM 642 O O . LEU A 1 81 ? 3.252 -0.922 13.878 1.00 86.69 81 LEU A O 1
ATOM 646 N N . PHE A 1 82 ? 1.523 -2.214 13.223 1.00 85.25 82 PHE A N 1
ATOM 647 C CA . PHE A 1 82 ? 1.667 -1.922 11.796 1.00 85.25 82 PHE A CA 1
ATOM 648 C C . PHE A 1 82 ? 1.397 -0.453 11.491 1.00 85.25 82 PHE A C 1
ATOM 650 O O . PHE A 1 82 ? 2.251 0.203 10.898 1.00 85.25 82 PHE A O 1
ATOM 657 N N . TYR A 1 83 ? 0.260 0.076 11.952 1.00 89.50 83 TYR A N 1
ATOM 658 C CA . TYR A 1 83 ? -0.140 1.457 11.689 1.00 89.50 83 TYR A CA 1
ATOM 659 C C . TYR A 1 83 ? 0.900 2.461 12.203 1.00 89.50 83 TYR A C 1
ATOM 661 O O . TYR A 1 83 ? 1.338 3.346 11.474 1.00 89.50 83 TYR A O 1
ATOM 669 N N . ARG A 1 84 ? 1.389 2.284 13.437 1.00 89.00 84 ARG A N 1
ATOM 670 C CA . ARG A 1 84 ? 2.445 3.147 13.989 1.00 89.00 84 ARG A CA 1
ATOM 671 C C . ARG A 1 84 ? 3.769 2.977 13.252 1.00 89.00 84 ARG A C 1
ATOM 673 O O . ARG A 1 84 ? 4.488 3.956 13.079 1.00 89.00 84 ARG A O 1
ATOM 680 N N . GLY A 1 85 ? 4.092 1.759 12.819 1.00 87.06 85 GLY A N 1
ATOM 681 C CA . GLY A 1 85 ? 5.282 1.487 12.019 1.00 87.06 85 GLY A CA 1
ATOM 682 C C . GLY A 1 85 ? 5.301 2.291 10.719 1.00 87.06 85 GLY A C 1
ATOM 683 O O . GLY A 1 85 ? 6.290 2.973 10.444 1.00 87.06 85 GLY A O 1
ATOM 684 N N . VAL A 1 86 ? 4.206 2.260 9.956 1.00 86.75 86 VAL A N 1
ATOM 685 C CA . VAL A 1 86 ? 4.111 2.981 8.676 1.00 86.75 86 VAL A CA 1
ATOM 686 C C . VAL A 1 86 ? 3.960 4.490 8.863 1.00 86.75 86 VAL A C 1
ATOM 688 O O . VAL A 1 86 ? 4.586 5.247 8.123 1.00 86.75 86 VAL A O 1
ATOM 691 N N . ASP A 1 87 ? 3.254 4.938 9.904 1.00 87.00 87 ASP A N 1
ATOM 692 C CA . ASP A 1 87 ? 3.087 6.365 10.183 1.00 87.00 87 ASP A CA 1
ATOM 693 C C . ASP A 1 87 ? 4.431 7.048 10.505 1.00 87.00 87 ASP A C 1
ATOM 695 O O . ASP A 1 87 ? 4.780 8.077 9.918 1.00 87.00 87 ASP A O 1
ATOM 699 N N . PHE A 1 88 ? 5.243 6.431 11.372 1.00 85.31 88 PHE A N 1
ATOM 700 C CA . PHE A 1 88 ? 6.560 6.964 11.733 1.00 85.31 88 PHE A CA 1
ATOM 701 C C . PHE A 1 88 ? 7.642 6.701 10.681 1.00 85.31 88 PHE A C 1
ATOM 703 O O . PHE A 1 88 ? 8.533 7.531 10.490 1.00 85.31 88 PHE A O 1
ATOM 710 N N . GLY A 1 89 ? 7.607 5.530 10.042 1.00 84.12 89 GLY A N 1
ATOM 711 C CA . GLY A 1 89 ? 8.693 5.022 9.204 1.00 84.12 89 GLY A CA 1
ATOM 712 C C . GLY A 1 89 ? 8.458 5.126 7.699 1.00 84.12 89 GLY A C 1
ATOM 713 O O . GLY A 1 89 ? 9.389 4.890 6.938 1.00 84.12 89 GLY A O 1
ATOM 714 N N . GLY A 1 90 ? 7.252 5.477 7.248 1.00 86.88 90 GLY A N 1
ATOM 715 C CA . GLY A 1 90 ? 6.864 5.379 5.839 1.00 86.88 90 GLY A CA 1
ATOM 716 C C . GLY A 1 90 ? 7.325 6.532 4.945 1.00 86.88 90 GLY A C 1
ATOM 717 O O . GLY A 1 90 ? 7.321 6.390 3.725 1.00 86.88 90 GLY A O 1
ATOM 718 N N . ASN A 1 91 ? 7.738 7.673 5.510 1.00 92.69 91 ASN A N 1
ATOM 719 C CA . ASN A 1 91 ? 8.118 8.860 4.727 1.00 92.69 91 ASN A CA 1
ATOM 720 C C . ASN A 1 91 ? 9.259 8.619 3.711 1.00 92.69 91 ASN A C 1
ATOM 722 O O . ASN A 1 91 ? 9.119 9.075 2.572 1.00 92.69 91 ASN A O 1
ATOM 726 N N . PRO A 1 92 ? 10.369 7.934 4.061 1.00 92.38 92 PRO A N 1
ATOM 727 C CA . PRO A 1 92 ? 11.422 7.609 3.100 1.00 92.38 92 PRO A CA 1
ATOM 728 C C . PRO A 1 92 ? 10.900 6.778 1.925 1.00 92.38 92 PRO A C 1
ATOM 730 O O . PRO A 1 92 ? 11.054 7.205 0.785 1.00 92.38 92 PRO A O 1
ATOM 733 N N . SER A 1 93 ? 10.192 5.678 2.199 1.00 91.19 93 SER A N 1
ATOM 734 C CA . SER A 1 93 ? 9.633 4.791 1.169 1.00 91.19 93 SER A CA 1
ATOM 735 C C . SER A 1 93 ? 8.592 5.494 0.297 1.00 91.19 93 SER A C 1
ATOM 737 O O . SER A 1 93 ? 8.566 5.313 -0.916 1.00 91.19 93 SER A O 1
ATOM 739 N N . TRP A 1 94 ? 7.754 6.354 0.885 1.00 94.81 94 TRP A N 1
ATOM 740 C CA . TRP A 1 94 ? 6.800 7.178 0.138 1.00 94.81 94 TRP A CA 1
ATOM 741 C C . TRP A 1 94 ? 7.503 8.091 -0.875 1.00 94.81 94 TRP A C 1
ATOM 743 O O . TRP A 1 94 ? 7.070 8.210 -2.022 1.00 94.81 94 TRP A O 1
ATOM 753 N N . LYS A 1 95 ? 8.594 8.743 -0.455 1.00 96.50 95 LYS A N 1
ATOM 754 C CA . LYS A 1 95 ? 9.379 9.627 -1.322 1.00 96.50 95 LYS A CA 1
ATOM 755 C C . LYS A 1 95 ? 10.143 8.845 -2.390 1.00 96.50 95 LYS A C 1
ATOM 757 O O . LYS A 1 95 ? 10.117 9.251 -3.546 1.00 96.50 95 LYS A O 1
ATOM 762 N N . GLU A 1 96 ? 10.783 7.745 -2.012 1.00 94.31 96 GLU A N 1
ATOM 763 C CA . GLU A 1 96 ? 11.528 6.874 -2.925 1.00 94.31 96 GLU A CA 1
ATOM 764 C C . GLU A 1 96 ? 10.626 6.339 -4.041 1.00 94.31 96 GLU A C 1
ATOM 766 O O . GLU A 1 96 ? 10.921 6.558 -5.213 1.00 94.31 96 GLU A O 1
ATOM 771 N N . ASN A 1 97 ? 9.449 5.805 -3.695 1.00 94.94 97 ASN A N 1
ATOM 772 C CA . ASN A 1 97 ? 8.451 5.362 -4.672 1.00 94.94 97 ASN A CA 1
ATOM 773 C C . ASN A 1 97 ? 8.034 6.481 -5.638 1.00 94.94 97 ASN A C 1
ATOM 775 O O . ASN A 1 97 ? 7.907 6.264 -6.845 1.00 94.94 97 ASN A O 1
ATOM 779 N N . LYS A 1 98 ? 7.839 7.703 -5.128 1.00 96.00 98 LYS A N 1
ATOM 780 C CA . LYS A 1 98 ? 7.518 8.863 -5.967 1.00 96.00 98 LYS A CA 1
ATOM 7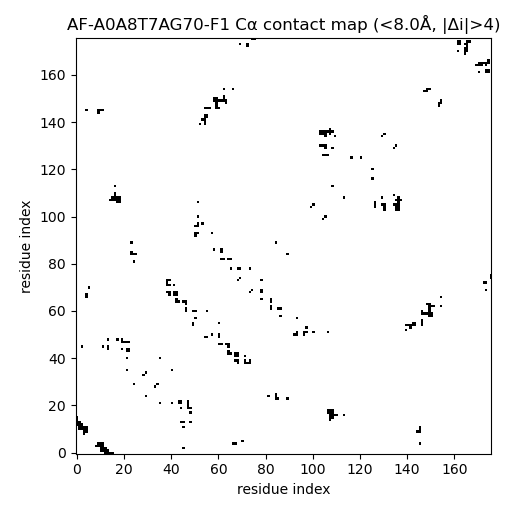81 C C . LYS A 1 98 ? 8.657 9.196 -6.936 1.00 96.00 98 LYS A C 1
ATOM 783 O O . LYS A 1 98 ? 8.391 9.463 -8.110 1.00 96.00 98 LYS A O 1
ATOM 788 N N . ASP A 1 99 ? 9.897 9.192 -6.454 1.00 97.31 99 ASP A N 1
ATOM 789 C CA . ASP A 1 99 ? 11.085 9.498 -7.252 1.00 97.31 99 ASP A CA 1
ATOM 790 C C . ASP A 1 99 ? 11.330 8.417 -8.320 1.00 97.31 99 ASP A C 1
ATOM 792 O O . ASP A 1 99 ? 11.606 8.736 -9.477 1.00 97.31 99 ASP A O 1
ATOM 796 N N . ASP A 1 100 ? 11.161 7.144 -7.977 1.00 95.38 100 ASP A N 1
ATOM 797 C CA . ASP A 1 100 ? 11.327 6.006 -8.885 1.00 95.38 100 ASP A CA 1
ATOM 798 C C . ASP A 1 100 ? 10.255 5.959 -9.969 1.00 95.38 100 ASP A C 1
ATOM 800 O O . ASP A 1 100 ? 10.559 5.796 -11.159 1.00 95.38 100 ASP A O 1
ATOM 804 N N . ARG A 1 101 ? 9.006 6.246 -9.600 1.00 94.38 101 ARG A N 1
ATOM 805 C CA . ARG A 1 101 ? 7.928 6.413 -10.572 1.00 94.38 101 ARG A CA 1
ATOM 806 C C . ARG A 1 101 ? 8.189 7.595 -11.509 1.00 94.38 101 ARG A C 1
ATOM 808 O O . ARG A 1 101 ? 7.935 7.484 -12.709 1.00 94.38 101 ARG A O 1
ATOM 815 N N . ALA A 1 102 ? 8.740 8.703 -11.007 1.00 94.69 102 ALA A N 1
ATOM 816 C CA . ALA A 1 102 ? 9.118 9.854 -11.833 1.00 94.69 102 ALA A CA 1
ATOM 817 C C . ALA A 1 102 ? 10.277 9.542 -12.801 1.00 94.69 102 ALA A C 1
ATOM 819 O O . ALA A 1 102 ? 10.301 10.069 -13.914 1.00 94.69 102 ALA A O 1
ATOM 820 N N . LYS A 1 103 ? 11.195 8.640 -12.426 1.00 95.69 103 LYS A N 1
ATOM 821 C CA . LYS A 1 103 ? 12.227 8.084 -13.327 1.00 95.69 103 LYS A CA 1
ATOM 822 C C . LYS A 1 103 ? 11.649 7.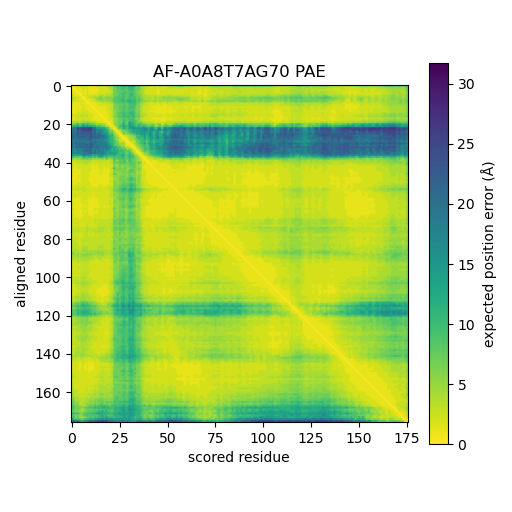097 -14.353 1.00 95.69 103 LYS A C 1
ATOM 824 O O . LYS A 1 103 ? 12.331 6.728 -15.308 1.00 95.69 103 LYS A O 1
ATOM 829 N N . GLY A 1 104 ? 10.392 6.685 -14.189 1.00 94.44 104 GLY A N 1
ATOM 830 C CA . GLY A 1 104 ? 9.711 5.748 -15.075 1.00 94.44 104 GLY A CA 1
ATOM 831 C C . GLY A 1 104 ? 10.151 4.298 -14.884 1.00 94.44 104 GLY A C 1
ATOM 832 O O . GLY A 1 104 ? 10.114 3.546 -15.865 1.00 94.44 104 GLY A O 1
ATOM 833 N N . LEU A 1 105 ? 10.577 3.940 -13.666 1.00 95.75 105 LEU A N 1
ATOM 834 C CA . LEU A 1 105 ? 10.802 2.556 -13.248 1.00 95.75 105 LEU A CA 1
ATOM 835 C C . LEU A 1 105 ? 9.439 1.847 -13.125 1.00 95.75 105 LEU A C 1
ATOM 837 O O . LEU A 1 105 ? 8.528 2.426 -12.537 1.00 95.75 105 LEU A O 1
ATOM 841 N N . PRO A 1 106 ? 9.235 0.668 -13.740 1.00 95.88 106 PRO A N 1
ATOM 842 C CA . PRO A 1 106 ? 7.948 -0.020 -13.704 1.00 95.88 106 PRO A CA 1
ATOM 843 C C . PRO A 1 106 ? 7.824 -0.916 -12.468 1.00 95.88 106 PRO A C 1
ATOM 845 O O . PRO A 1 106 ? 8.702 -1.733 -12.214 1.00 95.88 106 PRO A O 1
ATOM 848 N N . ARG A 1 107 ? 6.680 -0.871 -11.779 1.00 95.56 107 ARG A N 1
ATOM 849 C CA . ARG A 1 107 ? 6.338 -1.808 -10.694 1.00 95.56 107 ARG A CA 1
ATOM 850 C C . ARG A 1 107 ? 5.293 -2.846 -11.098 1.00 95.56 10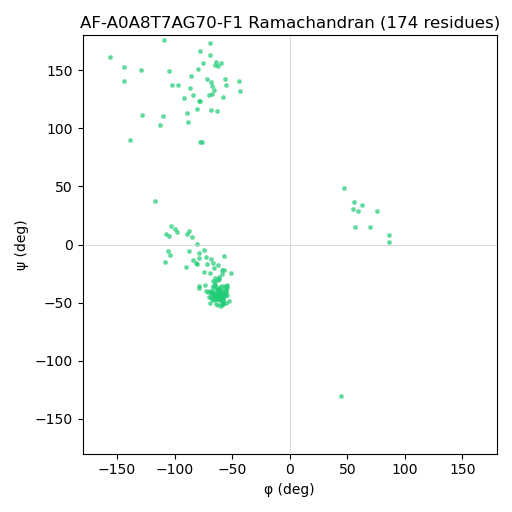7 ARG A C 1
ATOM 852 O O . ARG A 1 107 ? 4.998 -3.759 -10.334 1.00 95.56 107 ARG A O 1
ATOM 859 N N . VAL A 1 108 ? 4.726 -2.749 -12.298 1.00 96.00 108 VAL A N 1
ATOM 860 C CA . VAL A 1 108 ? 3.764 -3.714 -12.840 1.00 96.00 108 VAL A CA 1
ATOM 861 C C . VAL A 1 108 ? 4.406 -4.501 -13.974 1.00 96.00 108 VAL A C 1
ATOM 863 O O . VAL A 1 108 ? 4.620 -3.982 -15.066 1.00 96.00 108 VAL A O 1
ATOM 866 N N . VAL A 1 109 ? 4.657 -5.791 -13.743 1.00 95.25 109 VAL A N 1
ATOM 867 C CA . VAL A 1 109 ? 5.223 -6.707 -14.741 1.00 95.25 109 VAL A CA 1
ATOM 868 C C . VAL A 1 109 ? 4.122 -7.184 -15.700 1.00 95.25 109 VAL A C 1
ATOM 870 O O . VAL A 1 109 ? 3.188 -7.884 -15.273 1.00 95.25 109 VAL A O 1
ATOM 873 N N . PRO A 1 110 ? 4.198 -6.867 -17.006 1.00 94.88 110 PRO A N 1
ATOM 874 C CA . PRO A 1 110 ? 3.250 -7.366 -18.000 1.00 94.88 110 PRO A CA 1
ATOM 875 C C . PRO A 1 110 ? 3.344 -8.885 -18.168 1.00 94.88 110 PRO A C 1
ATOM 877 O O . PRO A 1 110 ? 4.393 -9.479 -17.930 1.00 94.88 110 PRO A O 1
ATOM 880 N N . VAL A 1 1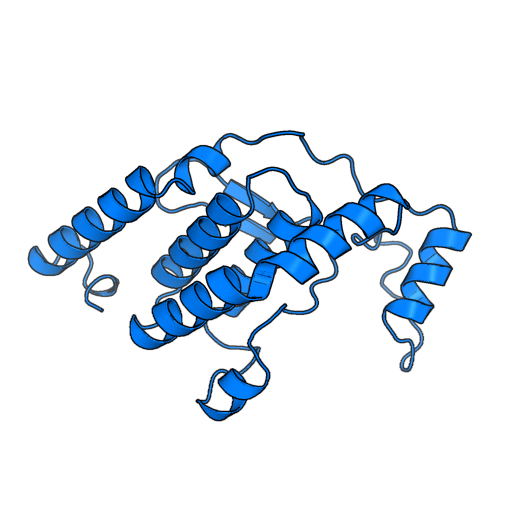11 ? 2.259 -9.526 -18.613 1.00 93.69 111 VAL A N 1
ATOM 881 C CA . VAL A 1 111 ? 2.151 -10.997 -18.680 1.00 93.69 111 VAL A CA 1
ATOM 882 C C . VAL A 1 111 ? 3.286 -11.663 -19.466 1.00 93.69 111 VAL A C 1
ATOM 884 O O . VAL A 1 111 ? 3.790 -12.701 -19.042 1.00 93.69 111 VAL A O 1
ATOM 887 N N . GLN A 1 112 ? 3.756 -11.035 -20.545 1.00 93.00 112 GLN A N 1
ATOM 888 C CA . GLN A 1 112 ? 4.841 -11.548 -21.381 1.00 93.00 112 GLN A CA 1
ATOM 889 C C . GLN A 1 112 ? 6.207 -11.601 -20.671 1.00 93.00 112 GLN A C 1
ATOM 891 O O . GLN A 1 112 ? 7.099 -12.308 -21.129 1.00 93.00 112 GLN A O 1
ATOM 896 N N . TYR A 1 113 ? 6.360 -10.913 -19.534 1.00 92.75 113 TYR A N 1
ATOM 897 C CA . TYR A 1 113 ? 7.576 -10.902 -18.714 1.00 92.75 113 TYR A CA 1
ATOM 898 C C . TYR A 1 113 ? 7.430 -11.699 -17.401 1.00 92.75 113 TYR A C 1
ATOM 900 O O . TYR A 1 113 ? 8.308 -11.634 -16.552 1.00 92.75 113 TYR A O 1
ATOM 908 N N . ARG A 1 114 ? 6.342 -12.456 -17.185 1.00 89.88 114 ARG A N 1
ATOM 909 C CA . ARG A 1 114 ? 6.104 -13.145 -15.892 1.00 89.88 114 ARG A CA 1
ATOM 910 C C . ARG A 1 114 ? 6.674 -14.556 -15.782 1.00 89.88 114 ARG A C 1
ATOM 912 O O . ARG A 1 114 ? 6.802 -15.057 -14.674 1.00 89.88 114 ARG A O 1
ATOM 919 N N . TYR A 1 115 ? 6.972 -15.210 -16.903 1.00 82.12 115 TYR A N 1
ATOM 920 C CA . TYR A 1 115 ? 7.231 -16.657 -16.923 1.00 82.12 115 TYR A CA 1
ATOM 921 C C . TYR A 1 115 ? 8.697 -17.039 -17.161 1.00 82.12 115 TYR A C 1
ATOM 923 O O . TYR A 1 115 ? 9.074 -18.169 -16.880 1.00 82.12 115 TYR A O 1
ATOM 931 N N . ASN A 1 116 ? 9.528 -16.099 -17.623 1.00 83.81 116 ASN A N 1
ATOM 932 C CA . ASN A 1 116 ? 10.937 -16.337 -17.970 1.00 83.81 116 ASN A CA 1
ATOM 933 C C . ASN A 1 116 ? 11.890 -15.521 -17.083 1.00 83.81 116 ASN A C 1
ATOM 935 O O . ASN A 1 116 ? 12.894 -14.992 -17.560 1.00 83.81 116 ASN A O 1
ATOM 939 N N . ILE A 1 117 ? 11.542 -15.377 -15.804 1.00 85.00 117 ILE A N 1
ATOM 940 C CA . ILE A 1 117 ? 12.381 -14.694 -14.818 1.00 85.00 117 ILE A CA 1
ATOM 941 C C . ILE A 1 117 ? 13.487 -15.675 -14.400 1.00 85.00 117 ILE A C 1
ATOM 943 O O . ILE A 1 117 ? 13.159 -16.788 -13.975 1.00 85.00 117 ILE A O 1
ATOM 947 N N . PRO A 1 118 ? 14.780 -15.322 -14.525 1.00 86.25 118 PRO A N 1
ATOM 948 C CA . PRO A 1 118 ? 15.858 -16.168 -14.027 1.00 86.25 118 PRO A CA 1
ATOM 949 C C . PRO A 1 118 ? 15.657 -16.481 -12.540 1.00 86.25 118 PRO A C 1
ATOM 951 O O . PRO A 1 118 ? 15.317 -15.596 -11.761 1.00 86.25 118 PRO A O 1
ATOM 954 N N . HIS A 1 119 ? 15.887 -17.731 -12.129 1.00 82.94 119 HIS A N 1
ATOM 955 C CA . HIS A 1 119 ? 15.615 -18.180 -10.754 1.00 82.94 119 HIS A CA 1
ATOM 956 C C . HIS A 1 119 ? 16.366 -17.395 -9.669 1.00 82.94 119 HIS A C 1
ATOM 958 O O . HIS A 1 119 ? 15.927 -17.360 -8.525 1.00 82.94 119 HIS A O 1
ATOM 964 N N . ASN A 1 120 ? 17.505 -16.802 -10.019 1.00 87.56 120 ASN A N 1
ATOM 965 C CA . ASN A 1 120 ? 18.353 -16.013 -9.134 1.00 87.56 120 ASN A CA 1
ATOM 966 C C . ASN A 1 120 ? 18.253 -14.500 -9.386 1.00 87.56 120 ASN A C 1
ATOM 968 O O . ASN A 1 120 ? 19.053 -13.768 -8.813 1.00 87.56 120 ASN A O 1
ATOM 972 N N . ALA A 1 121 ? 17.330 -14.047 -10.242 1.00 85.19 121 ALA A N 1
ATOM 973 C CA . ALA A 1 121 ? 17.175 -12.627 -10.524 1.00 85.19 121 ALA A CA 1
ATOM 974 C C . ALA A 1 121 ? 16.647 -11.890 -9.290 1.00 85.19 121 ALA A C 1
ATOM 976 O O . ALA A 1 121 ? 15.629 -12.279 -8.708 1.00 85.19 121 ALA A O 1
ATOM 977 N N . THR A 1 122 ? 17.312 -10.800 -8.923 1.00 89.69 122 THR A N 1
ATOM 978 C CA . THR A 1 122 ? 16.763 -9.841 -7.960 1.00 89.69 122 THR A CA 1
ATOM 979 C C . THR A 1 122 ? 15.722 -8.946 -8.632 1.00 89.69 122 THR A C 1
ATOM 981 O O . THR A 1 122 ? 15.623 -8.889 -9.864 1.00 89.69 122 THR A O 1
ATOM 984 N N . TRP A 1 123 ? 14.940 -8.220 -7.826 1.00 89.00 123 TRP A N 1
ATOM 985 C CA . TRP A 1 123 ? 14.051 -7.201 -8.379 1.00 89.00 123 TRP A CA 1
ATOM 986 C C . TRP A 1 123 ? 14.836 -6.155 -9.177 1.00 89.00 123 TRP A C 1
ATOM 988 O O . TRP A 1 123 ? 14.473 -5.895 -10.315 1.00 89.00 123 TRP A O 1
ATOM 998 N N . ASP A 1 124 ? 15.938 -5.635 -8.638 1.00 88.56 124 ASP A N 1
ATOM 999 C CA . ASP A 1 124 ? 16.738 -4.590 -9.290 1.00 88.56 124 ASP A CA 1
ATOM 1000 C C . ASP A 1 124 ? 17.265 -5.033 -10.664 1.00 88.56 124 ASP A C 1
ATOM 1002 O O . ASP A 1 124 ? 17.245 -4.276 -11.639 1.00 88.56 124 ASP A O 1
ATOM 1006 N N . GLU A 1 125 ? 17.708 -6.289 -10.776 1.00 90.56 125 GLU A N 1
ATOM 1007 C CA . GLU A 1 125 ? 18.148 -6.868 -12.047 1.00 90.56 125 GLU A CA 1
ATOM 1008 C C . GLU A 1 125 ? 16.986 -6.991 -13.037 1.00 90.56 125 GLU A C 1
ATOM 1010 O O . GLU A 1 125 ? 17.126 -6.667 -14.224 1.00 90.56 125 GLU A O 1
ATOM 1015 N N . TRP A 1 126 ? 15.827 -7.447 -12.556 1.00 91.50 126 TRP A N 1
ATOM 1016 C CA . TRP A 1 126 ? 14.647 -7.635 -13.389 1.00 91.50 126 TRP A CA 1
ATOM 1017 C C . TRP A 1 126 ? 14.029 -6.306 -13.836 1.00 91.50 126 TRP A C 1
ATOM 1019 O O . TRP A 1 126 ? 13.677 -6.148 -15.006 1.00 91.50 126 TRP A O 1
ATOM 1029 N N . GLU A 1 127 ? 13.971 -5.315 -12.955 1.00 93.31 127 GLU A N 1
ATOM 1030 C CA . GLU A 1 127 ? 13.489 -3.966 -13.241 1.00 93.31 127 GLU A CA 1
ATOM 1031 C C . GLU A 1 127 ? 14.307 -3.322 -14.366 1.00 93.31 127 GLU A C 1
ATOM 1033 O O . GLU A 1 127 ? 13.741 -2.793 -15.325 1.00 93.31 127 GLU A O 1
ATOM 1038 N N . GLN A 1 128 ? 15.636 -3.479 -14.354 1.00 93.38 128 GLN A N 1
ATOM 1039 C CA . GLN A 1 128 ? 16.488 -3.006 -15.449 1.00 93.38 128 GLN A CA 1
ATOM 1040 C C . GLN A 1 128 ? 16.233 -3.729 -16.778 1.00 93.38 128 GLN A C 1
ATOM 1042 O O . GLN A 1 128 ? 16.396 -3.137 -17.850 1.00 93.38 128 GLN A O 1
ATOM 1047 N N . VAL A 1 129 ? 15.842 -5.008 -16.760 1.00 93.62 129 VAL A N 1
ATOM 1048 C CA . VAL A 1 129 ? 15.390 -5.704 -17.978 1.00 93.62 129 VAL A CA 1
ATOM 1049 C C . VAL A 1 129 ? 14.106 -5.062 -18.499 1.00 93.62 129 VAL A C 1
ATOM 1051 O O . VAL A 1 129 ? 14.024 -4.764 -19.692 1.00 93.62 129 VAL A O 1
ATOM 1054 N N . LEU A 1 130 ? 13.131 -4.796 -17.630 1.00 95.25 130 LEU A N 1
ATOM 1055 C CA . LEU A 1 130 ? 11.862 -4.165 -18.004 1.00 95.25 130 LEU A CA 1
ATOM 1056 C C . LEU A 1 130 ? 12.083 -2.756 -18.577 1.00 95.25 130 LEU A C 1
ATOM 1058 O O . LEU A 1 130 ? 11.578 -2.448 -19.659 1.00 95.25 130 LEU A O 1
ATOM 1062 N N . VAL A 1 131 ? 12.914 -1.941 -17.922 1.00 95.94 131 VAL A N 1
ATOM 1063 C CA . VAL A 1 131 ? 13.281 -0.591 -18.382 1.00 95.94 131 VAL A CA 1
ATOM 1064 C C . VAL A 1 131 ? 13.954 -0.632 -19.756 1.00 95.94 131 VAL A C 1
ATOM 1066 O O . VAL A 1 131 ? 13.558 0.120 -20.647 1.00 95.94 131 VAL A O 1
ATOM 1069 N N . ARG A 1 132 ? 14.916 -1.542 -19.979 1.00 95.69 132 ARG A N 1
ATOM 1070 C CA . ARG A 1 132 ? 15.574 -1.710 -21.293 1.00 95.69 132 ARG A CA 1
ATOM 1071 C C . ARG A 1 132 ? 14.605 -2.112 -22.401 1.00 95.69 132 ARG A C 1
ATOM 1073 O O . ARG A 1 132 ? 14.816 -1.753 -23.555 1.00 95.69 132 ARG A O 1
ATOM 1080 N N . ASN A 1 133 ? 13.542 -2.829 -22.050 1.00 95.94 133 ASN A N 1
ATOM 1081 C CA . ASN A 1 133 ? 12.470 -3.206 -22.966 1.00 95.94 133 ASN A CA 1
ATOM 1082 C C . ASN A 1 133 ? 11.357 -2.146 -23.063 1.00 95.94 133 ASN A C 1
ATOM 1084 O O . ASN A 1 133 ? 10.304 -2.416 -23.637 1.00 95.94 133 ASN A O 1
ATOM 1088 N N . ASN A 1 134 ? 11.579 -0.944 -22.518 1.00 96.25 134 ASN A N 1
ATOM 1089 C CA . ASN A 1 134 ? 10.626 0.165 -22.508 1.00 96.25 134 ASN A CA 1
ATOM 1090 C C . ASN A 1 134 ? 9.262 -0.200 -21.889 1.00 96.25 134 ASN A C 1
ATOM 1092 O O . ASN A 1 134 ? 8.223 0.339 -22.275 1.00 96.25 134 ASN A O 1
ATOM 1096 N N . VAL A 1 135 ? 9.257 -1.121 -20.923 1.00 96.50 135 VAL A N 1
ATOM 1097 C CA . VAL A 1 135 ? 8.067 -1.425 -20.128 1.00 96.50 135 VAL A CA 1
ATOM 1098 C C . VAL A 1 135 ? 7.744 -0.218 -19.256 1.00 96.50 135 VAL A C 1
ATOM 1100 O O . VAL A 1 135 ? 8.628 0.396 -18.657 1.00 96.50 135 VAL A O 1
ATOM 1103 N N . LYS A 1 136 ? 6.459 0.122 -19.197 1.00 95.56 136 LYS A N 1
ATOM 1104 C CA . LYS A 1 136 ? 5.917 1.196 -18.372 1.00 95.56 136 LYS A CA 1
ATOM 1105 C C . LYS A 1 136 ? 4.753 0.662 -17.565 1.00 95.56 136 LYS A C 1
ATOM 1107 O O . LYS A 1 136 ? 4.039 -0.237 -18.014 1.00 95.56 136 LYS A O 1
ATOM 1112 N N . ASP A 1 137 ? 4.559 1.258 -16.401 1.00 96.44 137 ASP A N 1
ATOM 1113 C CA . ASP A 1 137 ? 3.356 1.016 -15.627 1.00 96.44 137 ASP A CA 1
ATOM 1114 C C . ASP A 1 137 ? 2.101 1.456 -16.380 1.00 96.44 137 ASP A C 1
ATOM 1116 O O . ASP A 1 137 ? 2.153 2.369 -17.215 1.00 96.44 137 ASP A O 1
ATOM 1120 N N . PRO A 1 138 ? 0.948 0.838 -16.071 1.00 94.31 138 PRO A N 1
ATOM 1121 C CA . PRO A 1 138 ? -0.325 1.364 -16.521 1.00 94.31 138 PRO A CA 1
ATOM 1122 C C . PRO A 1 138 ? -0.538 2.782 -15.977 1.00 94.31 138 PRO A C 1
ATOM 1124 O O . PRO A 1 138 ? 0.000 3.180 -14.941 1.00 94.31 138 PRO A O 1
ATOM 1127 N N . ILE A 1 139 ? -1.369 3.551 -16.675 1.00 92.69 139 ILE A N 1
ATOM 1128 C CA . ILE A 1 139 ? -1.751 4.882 -16.211 1.00 92.69 139 ILE A CA 1
ATOM 1129 C C . ILE A 1 139 ? -2.621 4.718 -14.964 1.00 92.69 139 ILE A C 1
ATOM 1131 O O . ILE A 1 139 ? -3.724 4.176 -15.030 1.00 92.69 139 ILE A O 1
ATOM 1135 N N . PHE A 1 140 ? -2.117 5.203 -13.833 1.00 92.75 140 PHE A N 1
ATOM 1136 C CA . PHE A 1 140 ? -2.894 5.333 -12.606 1.00 92.75 140 PHE A CA 1
ATOM 1137 C C . PHE A 1 140 ? -3.654 6.661 -12.604 1.00 92.75 140 PHE A C 1
ATOM 1139 O O . PHE A 1 140 ? -3.127 7.660 -13.108 1.00 92.75 140 PHE A O 1
ATOM 1146 N N . PRO A 1 141 ? -4.871 6.699 -12.039 1.00 92.81 141 PRO A N 1
ATOM 1147 C CA . PRO A 1 141 ? -5.584 7.954 -11.864 1.00 92.81 141 PRO A CA 1
ATOM 1148 C C . PRO A 1 141 ? -4.822 8.869 -10.896 1.00 92.81 141 PRO A C 1
ATOM 1150 O O . PRO A 1 141 ? -4.037 8.410 -10.072 1.00 92.81 141 PRO A O 1
ATOM 1153 N N . THR A 1 142 ? -5.053 10.176 -10.981 1.00 89.38 142 THR A N 1
ATOM 1154 C CA . THR A 1 142 ? -4.443 11.151 -10.058 1.00 89.38 142 THR A CA 1
ATOM 1155 C C . THR A 1 142 ? -5.169 11.239 -8.716 1.00 89.38 142 THR A C 1
ATOM 1157 O O . THR A 1 142 ? -4.624 11.786 -7.766 1.00 89.38 142 THR A O 1
ATOM 1160 N N . THR A 1 143 ? -6.399 10.728 -8.641 1.00 92.44 143 THR A N 1
ATOM 1161 C CA . THR A 1 143 ? -7.206 10.618 -7.424 1.00 92.44 143 THR A CA 1
ATOM 1162 C C . THR A 1 143 ? -8.243 9.506 -7.588 1.00 92.44 143 THR A C 1
ATOM 1164 O O . THR A 1 143 ? -8.545 9.101 -8.713 1.00 92.44 143 THR A O 1
ATOM 1167 N N . ALA A 1 144 ? -8.803 9.014 -6.486 1.00 95.88 144 ALA A N 1
ATOM 1168 C CA . ALA A 1 144 ? -9.857 8.008 -6.499 1.00 95.88 144 ALA A CA 1
ATOM 1169 C C . ALA A 1 144 ? -10.871 8.233 -5.371 1.00 95.88 144 ALA A C 1
ATOM 1171 O O . ALA A 1 144 ? -10.528 8.760 -4.312 1.00 95.88 144 ALA A O 1
ATOM 1172 N N . GLY A 1 145 ? -12.114 7.790 -5.593 1.00 96.38 145 GLY A N 1
ATOM 1173 C CA . GLY A 1 145 ? -13.214 7.919 -4.630 1.00 96.38 145 GLY A CA 1
ATOM 1174 C C . GLY A 1 145 ? -12.885 7.305 -3.270 1.00 96.38 145 GLY A C 1
ATOM 1175 O O . GLY A 1 145 ? -13.120 7.939 -2.244 1.00 96.38 145 GLY A O 1
ATOM 1176 N N . TYR A 1 146 ? -12.224 6.143 -3.259 1.00 97.00 146 TYR A N 1
ATOM 1177 C CA . TYR A 1 146 ? -11.791 5.467 -2.035 1.00 97.00 146 TYR A CA 1
ATOM 1178 C C . TYR A 1 146 ? -10.845 6.291 -1.147 1.00 97.00 146 TYR A C 1
ATOM 1180 O O . TYR A 1 146 ? -10.782 6.025 0.050 1.00 97.00 146 TYR A O 1
ATOM 1188 N N . CYS A 1 147 ? -10.137 7.307 -1.663 1.00 97.88 147 CYS A N 1
ATOM 1189 C CA . CYS A 1 147 ? -9.231 8.114 -0.835 1.00 97.88 147 CYS A CA 1
ATOM 1190 C C . CYS A 1 147 ? -9.977 8.849 0.293 1.00 97.88 147 CYS A C 1
ATOM 1192 O O . CYS A 1 147 ? -9.408 9.068 1.360 1.00 97.88 147 CYS A O 1
ATOM 1194 N N . ARG A 1 148 ? -11.270 9.166 0.106 1.00 97.31 148 ARG A N 1
ATOM 1195 C CA . ARG A 1 148 ? -12.120 9.782 1.146 1.00 97.31 148 ARG A CA 1
ATOM 1196 C C . ARG A 1 148 ? -12.379 8.869 2.346 1.00 97.31 148 ARG A C 1
ATOM 1198 O O . ARG A 1 148 ? -12.767 9.355 3.397 1.00 97.31 148 ARG A O 1
ATOM 1205 N N . LEU A 1 149 ? -12.199 7.561 2.176 1.00 97.56 149 LEU A N 1
ATOM 1206 C CA . LEU A 1 149 ? -12.336 6.579 3.249 1.00 97.56 149 LEU A CA 1
ATOM 1207 C C . LEU A 1 149 ? -11.041 6.468 4.066 1.00 97.56 149 LEU A C 1
ATOM 1209 O O . LEU A 1 149 ? -11.038 5.898 5.143 1.00 97.56 149 LEU A O 1
ATOM 1213 N N . GLY A 1 150 ? -9.935 7.028 3.571 1.00 97.31 150 GLY A N 1
ATOM 1214 C CA . GLY A 1 150 ? -8.668 7.092 4.292 1.00 97.31 150 GLY A CA 1
ATOM 1215 C C . GLY A 1 150 ? -8.504 8.339 5.161 1.00 97.31 150 GLY A C 1
ATOM 1216 O O . GLY A 1 150 ? -7.392 8.596 5.605 1.00 97.31 150 GLY A O 1
ATOM 1217 N N . THR A 1 151 ? -9.529 9.173 5.365 1.00 97.88 151 THR A N 1
ATOM 1218 C CA . THR A 1 151 ? -9.381 10.324 6.274 1.00 97.88 151 THR A CA 1
ATOM 1219 C C . THR A 1 151 ? -9.511 9.885 7.727 1.00 97.88 151 THR A C 1
ATOM 1221 O O . THR A 1 151 ? -10.241 8.938 8.032 1.00 97.88 151 THR A O 1
ATOM 1224 N N . ASP A 1 152 ? -8.846 10.605 8.627 1.00 96.50 152 ASP A N 1
ATOM 1225 C CA . ASP A 1 152 ? -8.920 10.352 10.066 1.00 96.50 152 ASP A CA 1
ATOM 1226 C C . ASP A 1 152 ? -10.361 10.378 10.581 1.00 96.50 152 ASP A C 1
ATOM 1228 O O . ASP A 1 152 ? -10.743 9.551 11.409 1.00 96.50 152 ASP A O 1
ATOM 1232 N N . GLU A 1 153 ? -11.197 11.282 10.058 1.00 97.12 153 GLU A N 1
ATOM 1233 C CA . GLU A 1 153 ? -12.606 11.368 10.446 1.00 97.12 153 GLU A CA 1
ATOM 1234 C C . GLU A 1 153 ? -13.379 10.108 10.056 1.00 97.12 153 GLU A C 1
ATOM 1236 O O . GLU A 1 153 ? -14.169 9.605 10.858 1.00 97.12 153 GLU A O 1
ATOM 1241 N N . TYR A 1 154 ? -13.152 9.586 8.845 1.00 96.75 154 TYR A N 1
ATOM 1242 C CA . TYR A 1 154 ? -13.816 8.367 8.395 1.00 96.75 154 TYR A CA 1
ATOM 1243 C C . TYR A 1 154 ? -13.377 7.166 9.231 1.00 96.75 154 TYR A C 1
ATOM 1245 O O . TYR A 1 154 ? -14.224 6.419 9.720 1.00 96.75 154 TYR A O 1
ATOM 1253 N N . VAL A 1 155 ? -12.067 6.996 9.433 1.00 95.75 155 VAL A N 1
ATOM 1254 C CA . VAL A 1 155 ? -11.523 5.874 10.211 1.00 95.75 155 VAL A CA 1
ATOM 1255 C C . VAL A 1 155 ? -12.026 5.928 11.652 1.00 95.75 155 VAL A C 1
ATOM 1257 O O . VAL A 1 155 ? -12.525 4.925 12.162 1.00 95.75 155 VAL A O 1
ATOM 1260 N N . ALA A 1 156 ? -11.981 7.099 12.293 1.00 95.38 156 ALA A N 1
ATOM 1261 C CA . ALA A 1 156 ? -12.473 7.271 13.656 1.00 95.38 156 ALA A CA 1
ATOM 1262 C C . ALA A 1 156 ? -13.973 6.973 13.776 1.00 95.38 156 ALA A C 1
ATOM 1264 O O . ALA A 1 156 ? -14.402 6.389 14.774 1.00 95.38 156 ALA A O 1
ATOM 1265 N N . GLN A 1 157 ? -14.778 7.358 12.780 1.00 95.31 157 GLN A N 1
ATOM 1266 C CA . GLN A 1 157 ? -16.197 7.011 12.756 1.00 95.31 157 GLN A CA 1
ATOM 1267 C C . GLN A 1 157 ? -16.394 5.503 12.573 1.00 95.31 157 GLN A C 1
ATOM 1269 O O . GLN A 1 157 ? -17.121 4.894 13.353 1.00 95.31 157 GLN A O 1
ATOM 1274 N N . LYS A 1 158 ? -15.690 4.878 11.620 1.00 94.12 158 LYS A N 1
ATOM 1275 C CA . LYS A 1 158 ? -15.837 3.444 11.349 1.00 94.12 158 LYS A CA 1
ATOM 1276 C C . LYS A 1 158 ? -15.438 2.584 12.549 1.00 94.12 158 LYS A C 1
ATOM 1278 O O . LYS A 1 158 ? -16.126 1.614 12.846 1.00 94.12 158 LYS A O 1
ATOM 1283 N N . MET A 1 159 ? -14.394 2.968 13.286 1.00 92.00 159 MET A N 1
ATOM 1284 C CA . MET A 1 159 ? -14.009 2.289 14.530 1.00 92.00 159 MET A CA 1
ATOM 1285 C C . MET A 1 159 ? -15.114 2.342 15.595 1.00 92.00 159 MET A C 1
ATOM 1287 O O . MET A 1 159 ? -15.366 1.332 16.248 1.00 92.00 159 MET A O 1
ATOM 1291 N N . LYS A 1 160 ? -15.797 3.486 15.752 1.00 93.50 160 LYS A N 1
ATOM 1292 C CA . LYS A 1 160 ? -16.941 3.606 16.676 1.00 93.50 160 LYS A CA 1
ATOM 1293 C C . LYS A 1 160 ? -18.106 2.725 16.235 1.00 93.50 160 LYS A C 1
ATOM 1295 O O . LYS A 1 160 ? -18.685 2.035 17.066 1.00 93.50 160 LYS A O 1
ATOM 1300 N N . ASP A 1 161 ? -18.421 2.729 14.942 1.00 92.38 161 ASP A N 1
ATOM 1301 C CA . ASP A 1 161 ? -19.511 1.920 14.390 1.00 92.38 161 ASP A CA 1
ATOM 1302 C C . ASP A 1 161 ? -19.246 0.422 14.616 1.00 92.38 161 ASP A C 1
ATOM 1304 O O . ASP A 1 161 ? -20.118 -0.301 15.092 1.00 92.38 161 ASP A O 1
ATOM 1308 N N . MET A 1 162 ? -18.012 -0.030 14.373 1.00 90.00 162 MET A N 1
ATOM 1309 C CA . MET A 1 162 ? -17.577 -1.406 14.634 1.00 90.00 162 MET A CA 1
ATOM 1310 C C . MET A 1 162 ? -17.677 -1.790 16.119 1.00 90.00 162 MET A C 1
ATOM 1312 O O . MET A 1 162 ? -18.091 -2.905 16.443 1.00 90.00 162 MET A O 1
ATOM 1316 N N . GLU A 1 163 ? -17.313 -0.881 17.028 1.00 90.00 163 GLU A N 1
ATOM 1317 C CA . GLU A 1 163 ? -17.431 -1.101 18.473 1.00 90.00 163 GLU A CA 1
ATOM 1318 C C . GLU A 1 163 ? -18.901 -1.260 18.901 1.00 90.00 163 GLU A C 1
ATOM 1320 O O . GLU A 1 163 ? -19.232 -2.150 19.688 1.00 90.00 163 GLU A O 1
ATOM 1325 N N . GLU A 1 164 ? -19.803 -0.440 18.359 1.00 92.12 164 GLU A N 1
ATOM 1326 C CA . GLU A 1 164 ? -21.240 -0.547 18.626 1.00 92.12 164 GLU A CA 1
ATOM 1327 C C . GLU A 1 164 ? -21.848 -1.824 18.021 1.00 92.12 164 GLU A C 1
ATOM 1329 O O . GLU A 1 164 ? -22.597 -2.525 18.705 1.00 92.12 164 GLU A O 1
ATOM 1334 N N . GLU A 1 165 ? -21.470 -2.205 16.796 1.00 89.69 165 GLU A N 1
ATOM 1335 C CA . GLU A 1 165 ? -21.876 -3.482 16.188 1.00 89.69 165 GLU A CA 1
ATOM 1336 C C . GLU A 1 165 ? -21.438 -4.690 17.027 1.00 89.69 165 GLU A C 1
ATOM 1338 O O . GLU A 1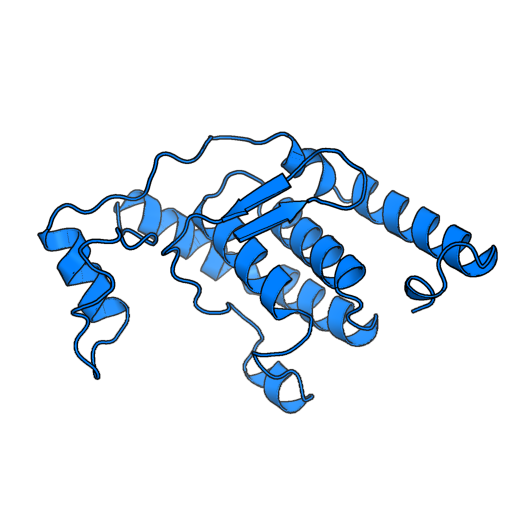 165 ? -22.198 -5.656 17.179 1.00 89.69 165 GLU A O 1
ATOM 1343 N N . CYS A 1 166 ? -20.236 -4.627 17.604 1.00 88.06 166 CYS A N 1
ATOM 1344 C CA . CYS A 1 166 ? -19.751 -5.618 18.555 1.00 88.06 166 CYS A CA 1
ATOM 1345 C C . CYS A 1 166 ? -20.624 -5.659 19.822 1.00 88.06 166 CYS A C 1
ATOM 1347 O O . CYS A 1 166 ? -21.116 -6.729 20.191 1.00 88.06 166 CYS A O 1
ATOM 1349 N N . LYS A 1 167 ? -20.865 -4.510 20.475 1.00 91.38 167 LYS A N 1
ATOM 1350 C CA . LYS A 1 167 ? -21.682 -4.419 21.706 1.00 91.38 167 LYS A CA 1
ATOM 1351 C C . LYS A 1 167 ? -23.107 -4.926 21.502 1.00 91.38 167 LYS A C 1
ATOM 1353 O O . LYS A 1 167 ? -23.674 -5.542 22.402 1.00 91.38 167 LYS A O 1
ATOM 1358 N N . MET A 1 168 ? -23.677 -4.682 20.324 1.00 92.56 168 MET A N 1
ATOM 1359 C CA . MET A 1 168 ? -25.012 -5.147 19.947 1.00 92.56 168 MET A CA 1
ATOM 1360 C C . MET A 1 168 ? -25.047 -6.627 19.528 1.00 92.56 168 MET A C 1
ATOM 1362 O O . MET A 1 168 ? -26.129 -7.169 19.306 1.00 92.56 168 MET A O 1
ATOM 1366 N N . GLY A 1 169 ? -23.891 -7.290 19.409 1.00 87.88 169 GLY A N 1
ATOM 1367 C CA . GLY A 1 169 ? -23.787 -8.676 18.947 1.00 87.88 169 GLY A CA 1
ATOM 1368 C C . GLY A 1 169 ? -24.109 -8.864 17.460 1.00 87.88 169 GLY A C 1
ATOM 1369 O O . GLY A 1 169 ? -24.325 -9.996 17.031 1.00 87.88 169 GLY A O 1
ATOM 1370 N N . LEU A 1 170 ? -24.147 -7.779 16.678 1.00 87.50 170 LEU A N 1
ATOM 1371 C CA . LEU A 1 170 ? -24.435 -7.807 15.240 1.00 87.50 170 LEU A CA 1
ATOM 1372 C C . LEU A 1 170 ? -23.255 -8.378 14.456 1.00 87.50 170 LEU A C 1
ATOM 1374 O O . LEU A 1 170 ? -23.448 -9.173 13.536 1.00 87.50 170 LEU A O 1
ATOM 1378 N N . ASN A 1 171 ? -22.036 -8.013 14.859 1.00 79.81 171 ASN A N 1
ATOM 1379 C CA . ASN A 1 171 ? -20.816 -8.538 14.267 1.00 79.81 171 ASN A CA 1
ATOM 1380 C C . ASN A 1 171 ? -19.751 -8.849 15.337 1.00 79.81 171 ASN A C 1
ATOM 1382 O O . ASN A 1 171 ? -18.904 -8.009 15.649 1.00 79.81 171 ASN A O 1
ATOM 1386 N N . PRO A 1 172 ? -19.733 -10.082 15.880 1.00 79.00 172 PRO A N 1
ATOM 1387 C CA . PRO A 1 172 ? -18.755 -10.485 16.891 1.00 79.00 172 PRO A CA 1
ATOM 1388 C C . PRO A 1 172 ? -17.299 -10.459 16.408 1.00 79.00 172 PRO A C 1
ATOM 1390 O O . PRO A 1 172 ? -16.389 -10.454 17.229 1.00 79.00 172 PRO A O 1
ATOM 1393 N N . SER A 1 173 ? -17.057 -10.442 15.090 1.00 74.50 173 SER A N 1
ATOM 1394 C CA . SER A 1 173 ? -15.697 -10.339 14.541 1.00 74.50 173 SER A CA 1
ATOM 1395 C C . SER A 1 173 ? -15.073 -8.951 14.724 1.00 74.50 173 SER A C 1
ATOM 1397 O O . SER A 1 173 ? -13.853 -8.824 14.648 1.00 74.50 173 SER A O 1
ATOM 1399 N N . PHE A 1 174 ? -15.894 -7.937 15.017 1.00 80.00 174 PHE A N 1
ATOM 1400 C CA . PHE A 1 174 ? -15.451 -6.584 15.360 1.00 80.00 174 PHE A CA 1
ATOM 1401 C C . PHE A 1 174 ? -15.173 -6.400 16.856 1.00 80.00 174 PHE A C 1
ATOM 1403 O O . PHE A 1 174 ? -14.650 -5.364 17.259 1.00 80.00 174 PHE A O 1
ATOM 1410 N N . CYS A 1 175 ? -15.467 -7.411 17.678 1.00 70.56 175 CYS A N 1
ATOM 1411 C CA . CYS A 1 175 ? -15.046 -7.452 19.071 1.00 70.56 175 CYS A CA 1
ATOM 1412 C C . CYS A 1 175 ? -13.559 -7.815 19.141 1.00 70.56 175 CYS A C 1
ATOM 1414 O O . CYS A 1 175 ? -13.204 -8.995 19.185 1.00 70.56 175 CYS A O 1
ATOM 1416 N N . LEU A 1 176 ? -12.700 -6.797 19.079 1.00 60.69 176 LEU A N 1
ATOM 1417 C CA . LEU A 1 176 ? -11.244 -6.939 19.142 1.00 60.69 176 LEU A CA 1
ATOM 1418 C C . LEU A 1 176 ? -10.702 -6.997 20.576 1.00 60.69 176 LEU A C 1
ATOM 1420 O O . LEU A 1 176 ? -11.220 -6.264 21.446 1.00 60.69 176 LEU A O 1
#

pLDDT: mean 87.96, std 12.85, range [45.56, 98.0]